Protein AF-A0A1E3LXL7-F1 (afdb_monomer_lite)

Organism: NCBI:txid1888892

pLDDT: mean 72.03, std 16.78, range [46.69, 96.25]

Radius of gyration: 25.33 Å; chains: 1; bounding box: 52×56×49 Å

Sequence (109 aa):
MFVGFLVGGGIGFLINGVVGALIGALVWVVIAAVIMVPLAQANAKKPPDVKVANRQKEEPLSPSRPATPTPSEKEGAADRLRRLDELLAEGIITMEEYEHQRRAIIASL

Secondary structure (DSSP, 8-state):
--HHHHHHHHHHHHHHHHHHHHHHHHHHHHHHHHHHHHHHHTTS-PPP------------------------TT--HHHHHHHHHHHHHTTSS-HHHHHHHHHHHHHT-

Structure (mmCIF, N/CA/C/O backbone):
data_AF-A0A1E3LXL7-F1
#
_entry.id   AF-A0A1E3LXL7-F1
#
loop_
_atom_site.group_PDB
_atom_site.id
_atom_site.type_symbol
_atom_site.label_atom_id
_atom_site.label_alt_id
_atom_site.label_comp_id
_atom_site.label_asym_id
_atom_site.label_entity_id
_atom_site.label_seq_id
_atom_site.pdbx_PDB_ins_code
_atom_site.Cartn_x
_atom_site.Cartn_y
_atom_site.Cartn_z
_atom_site.occupancy
_atom_site.B_iso_or_equiv
_atom_site.auth_seq_id
_atom_site.auth_comp_id
_atom_site.auth_asym_id
_atom_site.auth_atom_id
_atom_site.pdbx_PDB_model_num
ATOM 1 N N . MET A 1 1 ? 9.589 1.466 27.372 1.00 56.78 1 MET A N 1
ATOM 2 C CA . MET A 1 1 ? 8.923 1.046 26.115 1.00 56.78 1 MET A CA 1
ATOM 3 C C . MET A 1 1 ? 9.851 0.313 25.124 1.00 56.78 1 MET A C 1
ATOM 5 O O . MET A 1 1 ? 9.471 0.159 23.977 1.00 56.78 1 MET A O 1
ATOM 9 N N . PHE A 1 2 ? 11.015 -0.218 25.536 1.00 55.38 2 PHE A N 1
ATOM 10 C CA . PHE A 1 2 ? 11.961 -0.896 24.621 1.00 55.38 2 PHE A CA 1
ATOM 11 C C . PHE A 1 2 ? 12.003 -2.431 24.753 1.00 55.38 2 PHE A C 1
ATOM 13 O O . PHE A 1 2 ? 12.655 -3.102 23.962 1.00 55.38 2 PHE A O 1
ATOM 20 N N . VAL A 1 3 ? 11.292 -3.005 25.730 1.00 61.50 3 VAL A N 1
ATOM 21 C CA . VAL A 1 3 ? 11.409 -4.437 26.066 1.00 61.50 3 VAL A CA 1
ATOM 22 C C . VAL A 1 3 ? 10.793 -5.337 24.987 1.00 61.50 3 VAL A C 1
ATOM 24 O O . VAL A 1 3 ? 11.379 -6.353 24.635 1.00 61.50 3 VAL A O 1
ATOM 27 N N . GLY A 1 4 ? 9.662 -4.949 24.392 1.00 55.97 4 GLY A N 1
ATOM 28 C CA . GLY A 1 4 ? 9.003 -5.777 23.374 1.00 55.97 4 GLY A CA 1
ATOM 29 C C . GLY A 1 4 ? 9.761 -5.875 22.050 1.00 55.97 4 GLY A C 1
ATOM 30 O O . GLY A 1 4 ? 9.757 -6.930 21.422 1.00 55.97 4 GLY A O 1
ATOM 31 N N . PHE A 1 5 ? 10.496 -4.824 21.675 1.00 57.97 5 PHE A N 1
ATOM 32 C CA . PHE A 1 5 ? 11.341 -4.841 20.479 1.00 57.97 5 PHE A CA 1
ATOM 33 C C . PHE A 1 5 ? 12.557 -5.762 20.659 1.00 57.97 5 PHE A C 1
ATOM 35 O O . PHE A 1 5 ? 12.938 -6.474 19.733 1.00 57.97 5 PHE A O 1
ATOM 42 N N . LEU A 1 6 ? 13.117 -5.813 21.876 1.00 64.06 6 LEU A N 1
ATOM 43 C CA . LEU A 1 6 ? 14.223 -6.712 22.211 1.00 64.06 6 LEU A CA 1
ATOM 44 C C . LEU A 1 6 ? 13.790 -8.185 22.214 1.00 64.06 6 LEU A C 1
ATOM 46 O O . LEU A 1 6 ? 14.532 -9.040 21.744 1.00 64.06 6 LEU A O 1
ATOM 50 N N . VAL A 1 7 ? 12.587 -8.480 22.717 1.00 68.12 7 VAL A N 1
ATOM 51 C CA . VAL A 1 7 ? 12.071 -9.854 22.810 1.00 68.12 7 VAL A CA 1
ATOM 52 C C . VAL A 1 7 ? 11.597 -10.355 21.444 1.00 68.12 7 VAL A C 1
ATOM 54 O O . VAL A 1 7 ? 12.037 -11.411 21.006 1.00 68.12 7 VAL A O 1
ATOM 57 N N . GLY A 1 8 ? 10.767 -9.596 20.722 1.00 59.06 8 GLY A N 1
ATOM 58 C CA . GLY A 1 8 ? 10.264 -10.016 19.407 1.00 59.06 8 GLY A CA 1
ATOM 59 C C . GLY A 1 8 ? 11.340 -10.004 18.319 1.00 59.06 8 GLY A C 1
ATOM 60 O O . GLY A 1 8 ? 11.488 -10.973 17.576 1.00 59.06 8 GLY A O 1
ATOM 61 N N . GLY A 1 9 ? 12.136 -8.932 18.259 1.00 63.53 9 GLY A N 1
ATOM 62 C CA . GLY A 1 9 ? 13.231 -8.803 17.299 1.00 63.53 9 GLY A CA 1
ATOM 63 C C . GLY A 1 9 ? 14.412 -9.714 17.630 1.00 63.53 9 GLY A C 1
ATOM 64 O O . GLY A 1 9 ? 14.958 -10.343 16.730 1.00 63.53 9 GLY A O 1
ATOM 65 N N . GLY A 1 10 ? 14.773 -9.844 18.912 1.00 71.25 10 GLY A N 1
ATOM 66 C CA . GLY A 1 10 ? 15.874 -10.704 19.351 1.00 71.25 10 GLY A CA 1
ATOM 67 C C . GLY A 1 10 ? 15.576 -12.191 19.172 1.00 71.25 10 GLY A C 1
ATOM 68 O O . GLY A 1 10 ? 16.401 -12.908 18.613 1.00 71.25 10 GLY A O 1
ATOM 69 N N . ILE A 1 11 ? 14.382 -12.658 19.561 1.00 71.62 11 ILE A N 1
ATOM 70 C CA . ILE A 1 11 ? 13.988 -14.065 19.362 1.00 71.62 11 ILE A CA 1
ATOM 71 C C . ILE A 1 11 ? 13.832 -14.370 17.868 1.00 71.62 11 ILE A C 1
ATOM 73 O O . ILE A 1 11 ? 14.331 -15.392 17.396 1.00 71.62 11 ILE A O 1
ATOM 77 N N . GLY A 1 12 ? 13.210 -13.467 17.102 1.00 59.41 12 GLY A N 1
ATOM 78 C CA . GLY A 1 12 ? 13.115 -13.604 15.648 1.00 59.41 12 GLY A CA 1
ATOM 79 C C . GLY A 1 12 ? 14.491 -13.676 14.978 1.00 59.41 12 GLY A C 1
ATOM 80 O O . GLY A 1 12 ? 14.698 -14.504 14.089 1.00 59.41 12 GLY A O 1
ATOM 81 N N . PHE A 1 13 ? 15.450 -12.873 15.452 1.00 70.62 13 PHE A N 1
ATOM 82 C CA . PHE A 1 13 ? 16.827 -12.881 14.965 1.00 70.62 13 PHE A CA 1
ATOM 83 C C . PHE A 1 13 ? 17.579 -14.173 15.293 1.00 70.62 13 PHE A C 1
ATOM 85 O O . PHE A 1 13 ? 18.313 -14.675 14.447 1.00 70.62 13 PHE A O 1
ATOM 92 N N . LEU A 1 14 ? 17.380 -14.754 16.479 1.00 75.69 14 LEU A N 1
ATOM 93 C CA . LEU A 1 14 ? 18.025 -16.024 16.830 1.00 75.69 14 LEU A CA 1
ATOM 94 C C . LEU A 1 14 ? 17.507 -17.209 16.000 1.00 75.69 14 LEU A C 1
ATOM 96 O O . LEU A 1 14 ? 18.279 -18.120 15.719 1.00 75.69 14 LEU A O 1
ATOM 100 N N . ILE A 1 15 ? 16.224 -17.213 15.617 1.00 74.19 15 ILE A N 1
ATOM 101 C CA . ILE A 1 15 ? 15.601 -18.358 14.929 1.00 74.19 15 ILE A CA 1
ATOM 102 C C . ILE A 1 15 ? 15.780 -18.277 13.406 1.00 74.19 15 ILE A C 1
ATOM 104 O O . ILE A 1 15 ? 16.116 -19.277 12.782 1.00 74.19 15 ILE A O 1
ATOM 108 N N . ASN A 1 16 ? 15.572 -17.099 12.806 1.00 73.88 16 ASN A N 1
ATOM 109 C CA . ASN A 1 16 ? 15.566 -16.910 11.345 1.00 73.88 16 ASN A CA 1
ATOM 110 C C . ASN A 1 16 ? 16.493 -15.773 10.878 1.00 73.88 16 ASN A C 1
ATOM 112 O O . ASN A 1 16 ? 16.360 -15.270 9.756 1.00 73.88 16 ASN A O 1
ATOM 116 N N . GLY A 1 17 ? 17.413 -15.321 11.734 1.00 79.62 17 GLY A N 1
ATOM 117 C CA . GLY A 1 17 ? 18.336 -14.239 11.406 1.00 79.62 17 GLY A CA 1
ATOM 118 C C . GLY A 1 17 ? 17.615 -12.930 11.081 1.00 79.62 17 GLY A C 1
ATOM 119 O O . GLY A 1 17 ? 16.575 -12.584 11.643 1.00 79.62 17 GLY A O 1
ATOM 120 N N . VAL A 1 18 ? 18.159 -12.190 10.117 1.00 75.25 18 VAL A N 1
ATOM 121 C CA . VAL A 1 18 ? 17.648 -10.870 9.712 1.00 75.25 18 VAL A CA 1
ATOM 122 C C . VAL A 1 18 ? 16.174 -10.921 9.283 1.00 75.25 18 VAL A C 1
ATOM 124 O O . VAL A 1 18 ? 15.423 -9.993 9.569 1.00 75.25 18 VAL A O 1
ATOM 127 N N . VAL A 1 19 ? 15.725 -12.022 8.670 1.00 79.81 19 VAL A N 1
ATOM 128 C CA . VAL A 1 19 ? 14.332 -12.171 8.213 1.00 79.81 19 VAL A CA 1
ATOM 129 C C . VAL A 1 19 ? 13.367 -12.230 9.397 1.00 79.81 19 VAL A C 1
ATOM 131 O O . VAL A 1 19 ? 12.348 -11.541 9.401 1.00 79.81 19 VAL A O 1
ATOM 134 N N . GLY A 1 20 ? 13.708 -12.988 10.443 1.00 75.50 20 GLY A N 1
ATOM 135 C CA . GLY A 1 20 ? 12.885 -13.056 11.650 1.00 75.50 20 GLY A CA 1
ATOM 136 C C . GLY A 1 20 ? 12.853 -11.736 12.426 1.00 75.50 20 GLY A C 1
ATOM 137 O O . GLY A 1 20 ? 11.808 -11.371 12.964 1.00 75.50 20 GLY A O 1
ATOM 138 N N . ALA A 1 21 ? 13.952 -10.975 12.419 1.00 77.94 21 ALA A N 1
ATOM 139 C CA . ALA A 1 21 ? 13.996 -9.643 13.023 1.00 77.94 21 ALA A CA 1
ATOM 140 C C . ALA A 1 21 ? 13.069 -8.641 12.310 1.00 77.94 21 ALA A C 1
ATOM 142 O O . ALA A 1 21 ? 12.373 -7.870 12.972 1.00 77.94 21 ALA A O 1
ATOM 143 N N . LEU A 1 22 ? 13.018 -8.676 10.972 1.00 81.38 22 LEU A N 1
ATOM 144 C CA . LEU A 1 22 ? 12.149 -7.799 10.179 1.00 81.38 22 LEU A CA 1
ATOM 145 C C . LEU A 1 22 ? 10.664 -8.110 10.402 1.00 81.38 22 LEU A C 1
ATOM 147 O O . LEU A 1 22 ? 9.872 -7.188 10.597 1.00 81.38 22 LEU A O 1
ATOM 151 N N . ILE A 1 23 ? 10.296 -9.395 10.445 1.00 82.00 23 ILE A N 1
ATOM 152 C CA . ILE A 1 23 ? 8.916 -9.811 10.739 1.00 82.00 23 ILE A CA 1
ATOM 153 C C . ILE A 1 23 ? 8.531 -9.390 12.164 1.00 82.00 23 ILE A C 1
ATOM 155 O O . ILE A 1 23 ? 7.468 -8.804 12.368 1.00 82.00 23 ILE A O 1
ATOM 159 N N . GLY A 1 24 ? 9.414 -9.615 13.143 1.00 75.12 24 GLY A N 1
ATOM 160 C CA . GLY A 1 24 ? 9.187 -9.206 14.532 1.00 75.12 24 GLY A CA 1
ATOM 161 C C . GLY A 1 24 ? 9.000 -7.693 14.691 1.00 75.12 24 GLY A C 1
ATOM 162 O O . GLY A 1 24 ? 8.102 -7.256 15.412 1.00 75.12 24 GLY A O 1
ATOM 163 N N . ALA A 1 25 ? 9.793 -6.886 13.979 1.00 78.94 25 ALA A N 1
ATOM 164 C CA . ALA A 1 25 ? 9.663 -5.430 13.983 1.00 78.94 25 ALA A CA 1
ATOM 165 C C . ALA A 1 25 ? 8.330 -4.966 13.375 1.00 78.94 25 ALA A C 1
ATOM 167 O O . ALA A 1 25 ? 7.675 -4.082 13.930 1.00 78.94 25 ALA A O 1
ATOM 168 N N . LEU A 1 26 ? 7.900 -5.586 12.273 1.00 82.56 26 LEU A N 1
ATOM 169 C CA . LEU A 1 26 ? 6.666 -5.218 11.579 1.00 82.56 26 LEU A CA 1
ATOM 170 C C . LEU A 1 26 ? 5.424 -5.534 12.425 1.00 82.56 26 LEU A C 1
ATOM 172 O O . LEU A 1 26 ? 4.537 -4.692 12.558 1.00 82.56 26 LEU A O 1
ATOM 176 N N . VAL A 1 27 ? 5.405 -6.692 13.091 1.00 83.12 27 VAL A N 1
ATOM 177 C CA . VAL A 1 27 ? 4.337 -7.059 14.038 1.00 83.12 27 VAL A CA 1
ATOM 178 C C . VAL A 1 27 ? 4.288 -6.090 15.227 1.00 83.12 27 VAL A C 1
ATOM 180 O O . VAL A 1 27 ? 3.205 -5.676 15.641 1.00 83.12 27 VAL A O 1
ATOM 183 N N . TRP A 1 28 ? 5.443 -5.658 15.748 1.00 81.44 28 TRP A N 1
ATOM 184 C CA . TRP A 1 28 ? 5.495 -4.706 16.863 1.00 81.44 28 TRP A CA 1
ATOM 185 C C . TRP A 1 28 ? 4.923 -3.326 16.505 1.00 81.44 28 TRP A C 1
ATOM 187 O O . TRP A 1 28 ? 4.219 -2.726 17.319 1.00 81.44 28 TRP A O 1
ATOM 197 N N . VAL A 1 29 ? 5.175 -2.835 15.285 1.00 82.31 29 VAL A N 1
ATOM 198 C CA . VAL A 1 29 ? 4.623 -1.556 14.797 1.00 82.31 29 VAL A CA 1
ATOM 199 C C . VAL A 1 29 ? 3.096 -1.589 14.761 1.00 82.31 29 VAL A C 1
ATOM 201 O O . VAL A 1 29 ? 2.456 -0.643 15.222 1.00 82.31 29 VAL A O 1
ATOM 204 N N . VAL A 1 30 ? 2.504 -2.686 14.280 1.00 82.81 30 VAL A N 1
ATOM 205 C CA . VAL A 1 30 ? 1.040 -2.834 14.220 1.00 82.81 30 VAL A CA 1
ATOM 206 C C . VAL A 1 30 ? 0.438 -2.829 15.627 1.00 82.81 30 VAL A C 1
ATOM 208 O O . VAL A 1 30 ? -0.515 -2.095 15.887 1.00 82.81 30 VAL A O 1
ATOM 211 N N . ILE A 1 31 ? 1.029 -3.576 16.564 1.00 80.50 31 ILE A N 1
ATOM 212 C CA . ILE A 1 31 ? 0.572 -3.616 17.963 1.00 80.50 31 ILE A CA 1
ATOM 213 C C . ILE A 1 31 ? 0.668 -2.225 18.610 1.00 80.50 31 ILE A C 1
ATOM 215 O O . ILE A 1 31 ? -0.275 -1.780 19.267 1.00 80.50 31 ILE A O 1
ATOM 219 N N . ALA A 1 32 ? 1.779 -1.510 18.404 1.00 76.38 32 ALA A N 1
ATOM 220 C CA . ALA A 1 32 ? 1.962 -0.164 18.942 1.00 76.38 32 ALA A CA 1
ATOM 221 C C . ALA A 1 32 ? 0.929 0.834 18.386 1.00 76.38 32 ALA A C 1
ATOM 223 O O . ALA A 1 32 ? 0.392 1.640 19.149 1.00 76.38 32 ALA A O 1
ATOM 224 N N . ALA A 1 33 ? 0.606 0.752 17.091 1.00 76.06 33 ALA A N 1
ATOM 225 C CA . ALA A 1 33 ? -0.402 1.602 16.463 1.00 76.06 33 ALA A CA 1
ATOM 226 C C . ALA A 1 33 ? -1.803 1.359 17.050 1.00 76.06 33 ALA A C 1
ATOM 228 O O . ALA A 1 33 ? -2.475 2.313 17.439 1.00 76.06 33 ALA A O 1
ATOM 229 N N . VAL A 1 34 ? -2.216 0.096 17.202 1.00 77.81 34 VAL A N 1
ATOM 230 C CA . VAL A 1 34 ? -3.528 -0.257 17.777 1.00 77.81 34 VAL A CA 1
ATOM 231 C C . VAL A 1 34 ? -3.680 0.267 19.211 1.00 77.81 34 VAL A C 1
ATOM 233 O O . VAL A 1 34 ? -4.747 0.760 19.572 1.00 77.81 34 VAL A O 1
ATOM 236 N N . ILE A 1 35 ? -2.615 0.223 20.021 1.00 74.12 35 ILE A N 1
ATOM 237 C CA . ILE A 1 35 ? -2.646 0.724 21.406 1.00 74.12 35 ILE A CA 1
ATOM 238 C C . ILE A 1 35 ? -2.623 2.264 21.463 1.00 74.12 35 ILE A C 1
ATOM 240 O O . ILE A 1 35 ? -3.273 2.849 22.330 1.00 74.12 35 ILE A O 1
ATOM 244 N N . MET A 1 36 ? -1.903 2.948 20.564 1.00 61.69 36 MET A N 1
ATOM 245 C CA . MET A 1 36 ? -1.779 4.417 20.608 1.00 61.69 36 MET A CA 1
ATOM 246 C C . MET A 1 36 ? -2.962 5.181 19.993 1.00 61.69 36 MET A C 1
ATOM 248 O O . MET A 1 36 ? -3.265 6.285 20.451 1.00 61.69 36 MET A O 1
ATOM 252 N N . VAL A 1 37 ? -3.652 4.625 18.993 1.00 62.62 37 VAL A N 1
ATOM 253 C CA . VAL A 1 37 ? -4.776 5.291 18.302 1.00 62.62 37 VAL A CA 1
ATOM 254 C C . VAL A 1 37 ? -5.916 5.747 19.236 1.00 62.62 37 VAL A C 1
ATOM 256 O O . VAL A 1 37 ? -6.336 6.903 19.118 1.00 62.62 37 VAL A O 1
ATOM 259 N N . PRO A 1 38 ? -6.415 4.944 20.198 1.00 57.84 38 PRO A N 1
ATOM 260 C CA . PRO A 1 38 ? -7.521 5.384 21.052 1.00 57.84 38 PRO A CA 1
ATOM 261 C C . PRO A 1 38 ? -7.127 6.472 22.066 1.00 57.84 38 PRO A C 1
ATOM 263 O O . PRO A 1 38 ? -7.995 7.211 22.527 1.00 57.84 38 PRO A O 1
ATOM 266 N N . LEU A 1 39 ? -5.836 6.641 22.385 1.00 54.75 39 LEU A N 1
ATOM 267 C CA . LEU A 1 39 ? -5.390 7.670 23.336 1.00 54.75 39 LEU A CA 1
ATOM 268 C C . LEU A 1 39 ? -5.347 9.075 22.705 1.00 54.75 39 LEU A C 1
ATOM 270 O O . LEU A 1 39 ? -5.567 10.072 23.393 1.00 54.75 39 LEU A O 1
ATOM 274 N N . ALA A 1 40 ? -5.122 9.165 21.390 1.00 54.75 40 ALA A N 1
ATOM 275 C CA . ALA A 1 40 ? -5.123 10.435 20.658 1.00 54.75 40 ALA A CA 1
ATOM 276 C C . ALA A 1 40 ? -6.541 10.999 20.433 1.00 54.75 40 ALA A C 1
ATOM 278 O O . ALA A 1 40 ? -6.721 12.213 20.344 1.00 54.75 40 ALA A O 1
ATOM 279 N N . GLN A 1 41 ? -7.557 10.131 20.397 1.00 55.91 41 GLN A N 1
ATOM 280 C CA . GLN A 1 41 ? -8.965 10.516 20.221 1.00 55.91 41 GLN A CA 1
ATOM 281 C C . GLN A 1 41 ? -9.589 11.099 21.505 1.00 55.91 41 GLN A C 1
ATOM 283 O O . GLN A 1 41 ? -10.568 11.837 21.432 1.00 55.91 41 GLN A O 1
ATOM 288 N N . ALA A 1 42 ? -9.000 10.852 22.682 1.00 54.62 42 ALA A N 1
ATOM 289 C CA . ALA A 1 42 ? -9.525 11.341 23.962 1.00 54.62 42 ALA A CA 1
ATOM 290 C C . ALA A 1 42 ? -9.280 12.845 24.227 1.00 54.62 42 ALA A C 1
ATOM 292 O O . ALA A 1 42 ? -9.833 13.393 25.177 1.00 54.62 42 ALA A O 1
ATOM 293 N N . ASN A 1 43 ? -8.470 13.531 23.406 1.00 53.19 43 ASN A N 1
ATOM 294 C CA . ASN A 1 43 ? -8.153 14.960 23.572 1.00 53.19 43 ASN A CA 1
ATOM 295 C C . ASN A 1 43 ? -8.803 15.886 22.528 1.00 53.19 43 ASN A C 1
ATOM 297 O O . ASN A 1 43 ? -8.528 17.089 22.498 1.00 53.19 43 ASN A O 1
ATOM 301 N N . ALA A 1 44 ? -9.702 15.375 21.685 1.00 52.28 44 ALA A N 1
ATOM 302 C CA . ALA A 1 44 ? -10.401 16.200 20.711 1.00 52.28 44 ALA A CA 1
ATOM 303 C C . ALA A 1 44 ? -11.712 16.773 21.279 1.00 52.28 44 ALA A C 1
ATOM 305 O O . ALA A 1 44 ? -12.775 16.173 21.187 1.00 52.28 44 ALA A O 1
ATOM 306 N N . LYS A 1 45 ? -11.597 18.025 21.737 1.00 51.91 45 LYS A N 1
ATOM 307 C CA . LYS A 1 45 ? -12.588 19.103 21.563 1.00 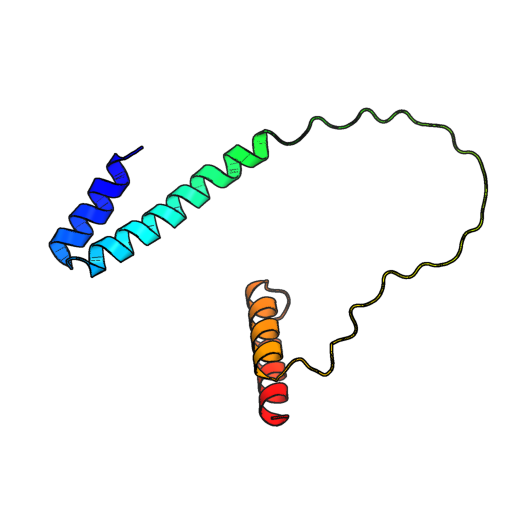51.91 45 LYS A CA 1
ATOM 308 C C . LYS A 1 45 ? -13.844 19.050 22.444 1.00 51.91 45 LYS A C 1
ATOM 310 O O . LYS A 1 45 ? -14.831 18.380 22.170 1.00 51.91 45 LYS A O 1
ATOM 315 N N . LYS A 1 46 ? -13.820 19.929 23.452 1.00 58.19 46 LYS A N 1
ATOM 316 C CA . LYS A 1 46 ? -14.998 20.483 24.133 1.00 58.19 46 LYS A CA 1
ATOM 317 C C . LYS A 1 46 ? -16.037 20.944 23.090 1.00 58.19 46 LYS A C 1
ATOM 319 O O . LYS A 1 46 ? -15.633 21.593 22.121 1.00 58.19 46 LYS A O 1
ATOM 324 N N . PRO A 1 47 ? -17.335 20.650 23.270 1.00 61.91 47 PRO A N 1
ATOM 325 C CA . PRO A 1 47 ? -18.362 21.120 22.351 1.00 61.91 47 PRO A CA 1
ATOM 326 C C . PRO A 1 47 ? -18.436 22.661 22.370 1.00 61.91 47 PRO A C 1
ATOM 328 O O . PRO A 1 47 ? -18.335 23.258 23.445 1.00 61.91 47 PRO A O 1
ATOM 331 N N . PRO A 1 48 ? -18.571 23.316 21.203 1.00 62.38 48 PRO A N 1
ATOM 332 C CA . PRO A 1 48 ? -18.746 24.761 2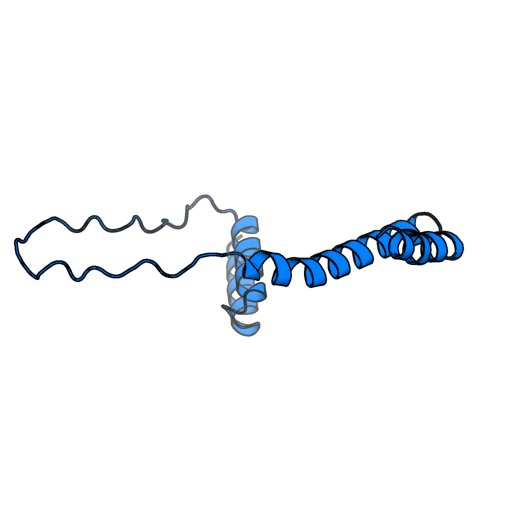1.122 1.00 62.38 48 PRO A CA 1
ATOM 333 C C . PRO A 1 48 ? -20.119 25.178 21.671 1.00 62.38 48 PRO A C 1
ATOM 335 O O . PRO A 1 48 ? -21.136 24.556 21.371 1.00 62.38 48 PRO A O 1
ATOM 338 N N . ASP A 1 49 ? -20.125 26.243 22.473 1.00 51.19 49 ASP A N 1
ATOM 339 C CA . ASP A 1 49 ? -21.311 26.859 23.073 1.00 51.19 49 ASP A CA 1
ATOM 340 C C . ASP A 1 49 ? -22.208 27.466 21.978 1.00 51.19 49 ASP A C 1
ATOM 342 O O . ASP A 1 49 ? -21.835 28.425 21.293 1.00 51.19 49 ASP A O 1
ATOM 346 N N . VAL A 1 50 ? -23.378 26.860 21.766 1.00 57.41 50 VAL A N 1
ATOM 347 C CA . VAL A 1 50 ? -24.342 27.264 20.738 1.00 57.41 50 VAL A CA 1
ATOM 348 C C . VAL A 1 50 ? -25.099 28.492 21.235 1.00 57.41 50 VAL A C 1
ATOM 350 O O . VAL A 1 50 ? -26.149 28.394 21.868 1.00 57.41 50 VAL A O 1
ATOM 353 N N . LYS A 1 51 ? -24.590 29.682 20.906 1.00 55.31 51 LYS A N 1
ATOM 354 C CA . LYS A 1 51 ? -25.387 30.911 20.982 1.00 55.31 51 LYS A CA 1
ATOM 355 C C . LYS A 1 51 ? -26.366 30.936 19.817 1.00 55.31 51 LYS A C 1
ATOM 357 O O . LYS A 1 51 ? -25.990 31.152 18.667 1.00 55.31 51 LYS A O 1
ATOM 362 N N . VAL A 1 52 ? -27.632 30.708 20.146 1.00 55.97 52 VAL A N 1
ATOM 363 C CA . VAL A 1 52 ? -28.780 30.790 19.243 1.00 55.97 52 VAL A CA 1
ATOM 364 C C . VAL A 1 52 ? -28.937 32.238 18.767 1.00 55.97 52 VAL A C 1
ATOM 366 O O . VAL A 1 52 ? -29.619 33.050 19.390 1.00 55.97 52 VAL A O 1
ATOM 369 N N . ALA A 1 53 ? -28.278 32.582 17.661 1.00 48.78 53 ALA A N 1
ATOM 370 C CA . ALA A 1 53 ? -28.525 33.823 16.945 1.00 48.78 53 ALA A CA 1
ATOM 371 C C . ALA A 1 53 ? -29.724 33.625 16.012 1.00 48.78 53 ALA A C 1
ATOM 373 O O . ALA A 1 53 ? -29.626 33.076 14.921 1.00 48.78 53 ALA A O 1
ATOM 374 N N . ASN A 1 54 ? -30.872 34.024 16.546 1.00 48.53 54 ASN A N 1
ATOM 375 C CA . ASN A 1 54 ? -31.937 34.759 15.883 1.00 48.53 54 ASN A CA 1
ATOM 376 C C . ASN A 1 54 ? -32.061 34.616 14.349 1.00 48.53 54 ASN A C 1
ATOM 378 O O . ASN A 1 54 ? -31.286 35.147 13.557 1.00 48.53 54 ASN A O 1
ATOM 382 N N . ARG A 1 55 ? -33.150 33.952 13.975 1.00 53.53 55 ARG A N 1
ATOM 383 C CA . ARG A 1 55 ? -33.751 33.830 12.651 1.00 53.53 55 ARG A CA 1
ATOM 384 C C . ARG A 1 55 ? -34.017 35.207 12.034 1.00 53.53 55 ARG A C 1
ATOM 386 O O . ARG A 1 55 ? -35.064 35.786 12.294 1.00 53.53 55 ARG A O 1
ATOM 393 N N . GLN A 1 56 ? -33.137 35.703 11.169 1.00 51.97 56 GLN A N 1
ATOM 394 C CA . GLN A 1 56 ? -33.506 36.774 10.244 1.00 51.97 56 GLN A CA 1
ATOM 395 C C . GLN A 1 56 ? -32.529 36.894 9.072 1.00 51.97 56 GLN A C 1
ATOM 397 O O . GLN A 1 56 ? -31.348 37.158 9.273 1.00 51.97 56 GLN A O 1
ATOM 402 N N . LYS A 1 57 ? -33.126 36.852 7.872 1.00 46.69 57 LYS A N 1
ATOM 403 C CA . LYS A 1 57 ? -32.827 37.722 6.725 1.00 46.69 57 LYS A CA 1
ATOM 404 C C . LYS A 1 57 ? -32.034 37.107 5.546 1.00 46.69 57 LYS A C 1
ATOM 406 O O . LYS A 1 57 ? -30.834 36.898 5.622 1.00 46.69 57 LYS A O 1
ATOM 411 N N . GLU A 1 58 ? -32.795 36.941 4.454 1.00 48.78 58 GLU A N 1
ATOM 412 C CA . GLU A 1 58 ? -32.451 37.148 3.028 1.00 48.78 58 GLU A CA 1
ATOM 413 C C . GLU A 1 58 ? -31.816 36.012 2.181 1.00 48.78 58 GLU A C 1
ATOM 415 O O . GLU A 1 58 ? -30.648 35.660 2.298 1.00 48.78 58 GLU A O 1
ATOM 420 N N . GLU A 1 59 ? -32.647 35.498 1.255 1.00 47.66 59 GLU A N 1
ATOM 421 C CA . GLU A 1 59 ? -32.349 35.038 -0.123 1.00 47.66 59 GLU A CA 1
ATOM 422 C C . GLU A 1 59 ? -31.445 36.016 -0.916 1.00 47.66 59 GLU A C 1
ATOM 424 O O . GLU A 1 59 ? -31.327 37.171 -0.505 1.00 47.66 59 GLU A O 1
ATOM 429 N N . PRO A 1 60 ? -30.956 35.701 -2.141 1.00 54.28 60 PRO A N 1
ATOM 430 C CA . PRO A 1 60 ? -30.782 34.412 -2.834 1.00 54.28 60 PRO A CA 1
ATOM 431 C C . PRO A 1 60 ? -29.392 34.315 -3.521 1.00 54.28 60 PRO A C 1
ATOM 433 O O . PRO A 1 60 ? -29.001 35.217 -4.261 1.00 54.28 60 PRO A O 1
ATOM 436 N N . LEU A 1 61 ? -28.638 33.215 -3.378 1.00 48.62 61 LEU A N 1
ATOM 437 C CA . LEU A 1 61 ? -27.390 33.040 -4.144 1.00 48.62 61 LEU A CA 1
ATOM 438 C C . LEU A 1 61 ? -27.243 31.635 -4.739 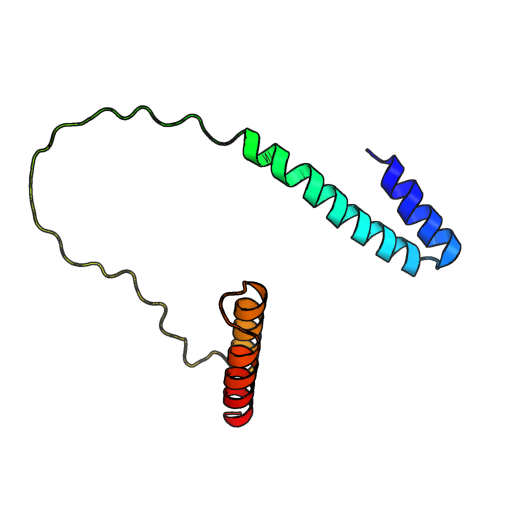1.00 48.62 61 LEU A C 1
ATOM 440 O O . LEU A 1 61 ? -27.182 30.636 -4.031 1.00 48.62 61 LEU A O 1
ATOM 444 N N . SER A 1 62 ? -27.198 31.644 -6.072 1.00 48.16 62 SER A N 1
ATOM 445 C CA . SER A 1 62 ? -26.656 30.700 -7.053 1.00 48.16 62 SER A CA 1
ATOM 446 C C . SER A 1 62 ? -26.129 29.336 -6.579 1.00 48.16 62 SER A C 1
ATOM 448 O O . SER A 1 62 ? -25.276 29.266 -5.693 1.00 48.16 62 SER A O 1
ATOM 450 N N . PRO A 1 63 ? -26.493 28.243 -7.281 1.00 52.12 63 PRO A N 1
ATOM 451 C CA . PRO A 1 63 ? -25.978 26.913 -7.005 1.00 52.12 63 PRO A CA 1
ATOM 452 C C . PRO A 1 63 ? -24.524 26.810 -7.486 1.00 52.12 63 PRO A C 1
ATOM 454 O O . PRO A 1 63 ? -24.256 26.383 -8.609 1.00 52.12 63 PRO A O 1
ATOM 457 N N . SER A 1 64 ? -23.561 27.152 -6.630 1.00 49.91 64 SER A N 1
ATOM 458 C CA . SER A 1 64 ? -22.195 26.636 -6.771 1.00 49.91 64 SER A CA 1
ATOM 459 C C . SER A 1 64 ? -22.212 25.155 -6.409 1.00 49.91 64 SER A C 1
ATOM 461 O O . SER A 1 64 ? -21.938 24.744 -5.284 1.00 49.91 64 SER A O 1
ATOM 463 N N . ARG A 1 65 ? -22.611 24.356 -7.399 1.00 56.03 65 ARG A N 1
ATOM 464 C CA . ARG A 1 65 ? -22.447 22.907 -7.457 1.00 56.03 65 ARG A CA 1
ATOM 465 C C . ARG A 1 65 ? -20.980 22.585 -7.132 1.00 56.03 65 ARG A C 1
ATOM 467 O O . ARG A 1 65 ? -20.108 23.061 -7.860 1.00 56.03 65 ARG A O 1
ATOM 474 N N . PRO A 1 66 ? -20.671 21.798 -6.086 1.00 54.19 66 PRO A N 1
ATOM 475 C CA . PRO A 1 66 ? -19.332 21.257 -5.926 1.00 54.19 66 PRO A CA 1
ATOM 476 C C . PRO A 1 66 ? -19.023 20.451 -7.184 1.00 54.19 66 PRO A C 1
ATOM 478 O O . PRO A 1 66 ? -19.834 19.621 -7.602 1.00 54.19 66 PRO A O 1
ATOM 481 N N . ALA A 1 67 ? -17.900 20.762 -7.823 1.00 50.50 67 ALA A N 1
ATOM 482 C CA . ALA A 1 67 ? -17.434 20.053 -8.997 1.00 50.50 67 ALA A CA 1
ATOM 483 C C . ALA A 1 67 ? -17.399 18.551 -8.693 1.00 50.50 67 ALA A C 1
ATOM 485 O O . ALA A 1 67 ? -16.620 18.081 -7.866 1.00 50.50 67 ALA A O 1
ATOM 486 N N . THR A 1 68 ? -18.280 17.809 -9.357 1.00 52.66 68 THR A N 1
ATOM 487 C CA . THR A 1 68 ? -18.168 16.366 -9.532 1.00 52.66 68 THR A CA 1
ATOM 488 C C . THR A 1 68 ? -16.748 16.094 -10.036 1.00 52.66 68 THR A C 1
ATOM 490 O O . THR A 1 68 ? -16.379 16.701 -11.046 1.00 52.66 68 THR A O 1
ATOM 493 N N . PRO A 1 69 ? -15.930 15.239 -9.398 1.00 54.81 69 PRO A N 1
ATOM 494 C CA . PRO A 1 69 ? -14.715 14.772 -10.040 1.00 54.81 69 PRO A CA 1
ATOM 495 C C . PRO A 1 69 ? -15.158 13.960 -11.256 1.00 54.81 69 PRO A C 1
ATOM 497 O O . PRO A 1 69 ? -15.648 12.838 -11.137 1.00 54.81 69 PRO A O 1
ATOM 500 N N . THR A 1 70 ? -15.078 14.575 -12.431 1.00 54.97 70 THR A N 1
ATOM 501 C CA . THR A 1 70 ? -15.189 13.893 -13.713 1.00 54.97 70 THR A CA 1
ATOM 502 C C . THR A 1 70 ? -14.193 12.731 -13.683 1.00 54.97 70 THR A C 1
ATOM 504 O O . THR A 1 70 ? -13.019 12.981 -13.397 1.00 54.97 70 THR A O 1
ATOM 507 N N . PRO A 1 71 ? -14.616 11.474 -13.923 1.00 56.50 71 PRO A N 1
ATOM 508 C CA . PRO A 1 71 ? -13.688 10.365 -14.082 1.00 56.50 71 PRO A CA 1
ATOM 509 C C . PRO A 1 71 ? -12.746 10.744 -15.217 1.00 56.50 71 PRO A C 1
ATOM 511 O O . PRO A 1 71 ? -13.169 10.917 -16.359 1.00 56.50 71 PRO A O 1
ATOM 514 N N . SER A 1 72 ? -11.495 11.010 -14.866 1.00 51.62 72 SER A N 1
ATOM 515 C CA . SER A 1 72 ? -10.497 11.468 -15.813 1.00 51.62 72 SER A CA 1
ATOM 516 C C . SER A 1 72 ? -10.302 10.345 -16.828 1.00 51.62 72 SER A C 1
ATOM 518 O O . SER A 1 72 ? -9.853 9.259 -16.470 1.00 51.62 72 SER A O 1
ATOM 520 N N . GLU A 1 73 ? -10.620 10.598 -18.099 1.00 57.44 73 GLU A N 1
ATOM 521 C CA . GLU A 1 73 ? -10.444 9.691 -19.253 1.00 57.44 73 GLU A CA 1
ATOM 522 C C . GLU A 1 73 ? -8.997 9.180 -19.438 1.00 57.44 73 GLU A C 1
ATOM 524 O O . GLU A 1 73 ? -8.714 8.408 -20.349 1.00 57.44 73 GLU A O 1
ATOM 529 N N . LYS A 1 74 ? -8.077 9.596 -18.562 1.00 57.31 74 LYS A N 1
ATOM 530 C CA . LYS A 1 74 ? -6.670 9.206 -18.513 1.00 57.31 74 LYS A CA 1
ATOM 531 C C . LYS A 1 74 ? -6.330 8.182 -17.427 1.00 57.31 74 LYS A C 1
ATOM 533 O O . LYS A 1 74 ? -5.162 7.826 -17.329 1.00 57.31 74 LYS A O 1
ATOM 538 N N . GLU A 1 75 ? -7.284 7.722 -16.612 1.00 65.94 75 GLU A N 1
ATOM 539 C CA . GLU A 1 75 ? -7.023 6.571 -15.734 1.00 65.94 75 GLU A CA 1
ATOM 540 C C . GLU A 1 75 ? -6.874 5.321 -16.600 1.00 65.94 75 GLU A C 1
ATOM 542 O O . GLU A 1 75 ? -7.845 4.844 -17.209 1.00 65.94 75 GLU A O 1
ATOM 547 N N . GLY A 1 76 ? -5.643 4.809 -16.656 1.00 84.38 76 GLY A N 1
ATOM 548 C CA . GLY A 1 76 ? -5.343 3.542 -17.300 1.00 84.38 76 GLY A CA 1
ATOM 549 C C . GLY A 1 76 ? -6.044 2.403 -16.570 1.00 84.38 76 GLY A C 1
ATOM 550 O O . GLY A 1 76 ? -6.475 2.533 -15.424 1.00 84.38 76 GLY A O 1
ATOM 551 N N . ALA A 1 77 ? -6.157 1.246 -17.212 1.00 85.81 77 ALA A N 1
ATOM 552 C CA . ALA A 1 77 ? -6.803 0.101 -16.578 1.00 85.81 77 ALA A CA 1
ATOM 553 C C . ALA A 1 77 ? -6.139 -0.323 -15.260 1.00 85.81 77 ALA A C 1
ATOM 555 O O . ALA A 1 77 ? -6.827 -0.809 -14.371 1.00 85.81 77 ALA A O 1
ATOM 556 N N . ALA A 1 78 ? -4.831 -0.093 -15.109 1.00 87.31 78 ALA A N 1
ATOM 557 C CA . ALA A 1 78 ? -4.120 -0.318 -13.854 1.00 87.31 78 ALA A CA 1
ATOM 558 C C . ALA A 1 78 ? -4.661 0.563 -12.713 1.00 87.31 78 ALA A C 1
ATOM 560 O O . ALA A 1 78 ? -4.904 0.060 -11.618 1.00 87.31 78 ALA A O 1
ATOM 561 N N . ASP A 1 79 ? -4.917 1.846 -12.980 1.00 89.81 79 ASP A N 1
ATOM 562 C CA . ASP A 1 79 ? -5.480 2.771 -11.989 1.00 89.81 79 ASP A CA 1
ATOM 563 C C . ASP A 1 79 ? -6.924 2.392 -11.639 1.00 89.81 79 ASP A C 1
ATOM 565 O O . ASP A 1 79 ? -7.307 2.368 -10.469 1.00 89.81 79 ASP A O 1
ATOM 569 N N . ARG A 1 80 ? -7.711 1.985 -12.645 1.00 89.25 80 ARG A N 1
ATOM 570 C CA . ARG A 1 80 ? -9.096 1.525 -12.444 1.00 89.25 80 ARG A CA 1
ATOM 571 C C . ARG A 1 80 ? -9.170 0.251 -11.605 1.00 89.25 80 ARG A C 1
ATOM 573 O O . ARG A 1 80 ? -10.031 0.155 -10.736 1.00 89.25 80 ARG A O 1
ATOM 580 N N . LEU A 1 81 ? -8.275 -0.710 -11.846 1.00 92.62 81 LEU A N 1
ATOM 581 C CA . LEU A 1 81 ? -8.185 -1.939 -11.053 1.00 92.62 81 LEU A CA 1
ATOM 582 C C . LEU A 1 81 ? -7.799 -1.637 -9.606 1.00 92.62 81 LEU A C 1
ATOM 584 O O . LEU A 1 81 ? -8.438 -2.142 -8.690 1.00 92.62 81 LEU A O 1
ATOM 588 N N . ARG A 1 82 ? -6.820 -0.751 -9.403 1.00 93.88 82 ARG A N 1
ATOM 589 C CA . ARG A 1 82 ? -6.407 -0.329 -8.064 1.00 93.88 82 ARG A CA 1
ATOM 590 C C . ARG A 1 82 ? -7.554 0.331 -7.294 1.00 93.88 82 ARG A C 1
ATOM 592 O O . ARG A 1 82 ? -7.775 0.008 -6.133 1.00 93.88 82 ARG A O 1
ATOM 599 N N . ARG A 1 83 ? -8.314 1.220 -7.937 1.00 92.19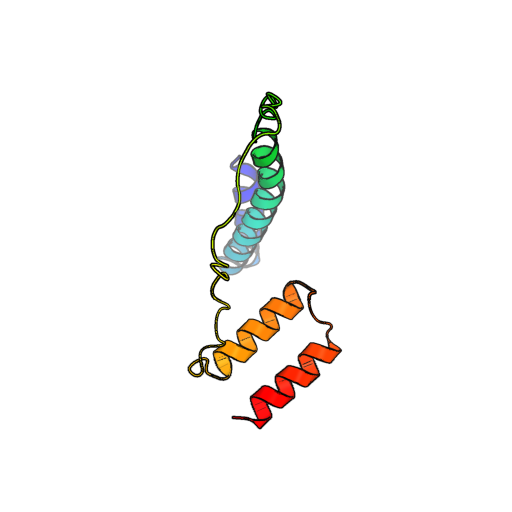 83 ARG A N 1
ATOM 600 C CA . ARG A 1 83 ? -9.489 1.841 -7.312 1.00 92.19 83 ARG A CA 1
ATOM 601 C C . ARG A 1 83 ? -10.567 0.811 -6.971 1.00 92.19 83 ARG A C 1
ATOM 603 O O . ARG A 1 83 ? -11.231 0.928 -5.948 1.00 92.19 83 ARG A O 1
ATOM 610 N N . LEU A 1 84 ? -10.744 -0.199 -7.818 1.00 94.38 84 LEU A N 1
ATOM 611 C CA . LEU A 1 84 ? -11.693 -1.279 -7.574 1.00 94.38 84 LEU A CA 1
ATOM 612 C C . LEU A 1 84 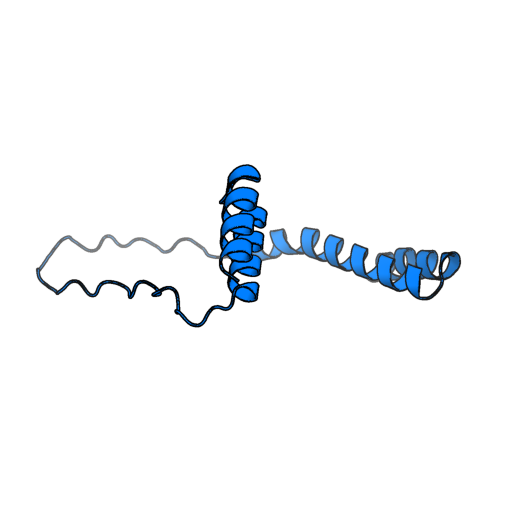? -11.281 -2.148 -6.368 1.00 94.38 84 LEU A C 1
ATOM 614 O O . LEU A 1 84 ? -12.147 -2.528 -5.581 1.00 94.38 84 LEU A O 1
ATOM 618 N N . ASP A 1 85 ? -9.979 -2.403 -6.188 1.00 95.38 85 ASP A N 1
ATOM 619 C CA . ASP A 1 85 ? -9.429 -3.073 -4.997 1.00 95.38 85 ASP A CA 1
ATOM 620 C C . ASP A 1 85 ? -9.682 -2.259 -3.720 1.00 95.38 85 ASP A C 1
ATOM 622 O O . ASP A 1 85 ? -10.087 -2.818 -2.699 1.00 95.38 85 ASP A O 1
ATOM 626 N N . GLU A 1 86 ? -9.485 -0.938 -3.779 1.00 95.56 86 GLU A N 1
ATOM 627 C CA . GLU A 1 86 ? -9.754 -0.026 -2.658 1.00 95.56 86 GLU A CA 1
ATOM 628 C C . GLU A 1 86 ? -11.237 -0.095 -2.240 1.00 95.56 86 GLU A C 1
ATOM 630 O O . GLU A 1 86 ? -11.538 -0.274 -1.061 1.00 95.56 86 GLU A O 1
ATOM 635 N N . LEU A 1 87 ? -12.171 -0.079 -3.200 1.00 95.31 87 LEU A N 1
ATOM 636 C CA . LEU A 1 87 ? -13.611 -0.186 -2.919 1.00 95.31 87 LEU A CA 1
ATOM 637 C C . LEU A 1 87 ? -14.008 -1.525 -2.277 1.00 95.31 87 LEU A C 1
ATOM 639 O O . LEU A 1 87 ? -14.911 -1.557 -1.435 1.00 95.31 87 LEU A O 1
ATOM 643 N N . LEU A 1 88 ? -13.361 -2.629 -2.667 1.00 95.69 88 LEU A N 1
ATOM 644 C CA . LEU A 1 88 ? -13.588 -3.938 -2.051 1.00 95.69 88 LEU A CA 1
ATOM 645 C C . LEU A 1 88 ? -13.029 -3.975 -0.622 1.00 95.69 88 LEU A C 1
ATOM 647 O O . LEU A 1 88 ? -13.695 -4.471 0.285 1.00 95.69 88 LEU A O 1
ATOM 651 N N . ALA A 1 89 ? -11.830 -3.424 -0.409 1.00 95.25 89 ALA A N 1
ATOM 652 C CA . ALA A 1 89 ? -11.192 -3.358 0.905 1.00 95.25 89 ALA A CA 1
ATOM 653 C C . ALA A 1 89 ? -11.975 -2.480 1.898 1.00 95.25 89 ALA A C 1
ATOM 655 O O . ALA A 1 89 ? -12.030 -2.791 3.088 1.00 95.25 89 ALA A O 1
ATOM 656 N N . GLU A 1 90 ? -12.618 -1.419 1.407 1.00 95.31 90 GLU A N 1
ATOM 657 C CA . GLU A 1 90 ? -13.526 -0.568 2.185 1.00 95.31 90 GLU A CA 1
ATOM 658 C C . GLU A 1 90 ? -14.899 -1.223 2.433 1.00 95.31 90 GLU A C 1
ATOM 660 O O . GLU A 1 90 ? -15.699 -0.704 3.212 1.00 95.31 90 GLU A O 1
ATOM 665 N N . GLY A 1 91 ? -15.182 -2.364 1.794 1.00 94.44 91 GLY A N 1
ATOM 666 C CA . GLY A 1 91 ? -16.469 -3.053 1.884 1.00 94.44 91 GLY A CA 1
ATOM 667 C C . GLY A 1 91 ? -17.618 -2.290 1.217 1.00 94.44 91 GLY A C 1
ATOM 668 O O . GLY A 1 91 ? -18.779 -2.536 1.538 1.00 94.44 91 GLY A O 1
ATOM 669 N N . ILE A 1 92 ? -17.308 -1.353 0.311 1.00 96.25 92 ILE A N 1
ATOM 670 C CA . ILE A 1 92 ? -18.300 -0.562 -0.436 1.00 96.25 92 ILE A CA 1
ATOM 671 C C . ILE A 1 92 ? -18.972 -1.420 -1.508 1.00 96.25 92 ILE A C 1
ATOM 673 O O . ILE A 1 92 ? -20.158 -1.249 -1.794 1.00 96.25 92 ILE A O 1
ATOM 677 N N . ILE A 1 93 ? -18.213 -2.341 -2.098 1.00 95.69 93 ILE A N 1
ATOM 678 C CA . ILE A 1 93 ? -18.703 -3.319 -3.067 1.00 95.69 93 ILE A CA 1
ATOM 679 C C . ILE A 1 93 ? -18.549 -4.730 -2.516 1.00 95.69 93 ILE A C 1
ATOM 681 O O . ILE A 1 93 ? -17.674 -5.005 -1.694 1.00 95.69 93 ILE A O 1
ATOM 685 N N . THR A 1 94 ? -19.397 -5.638 -2.987 1.00 95.44 94 THR A N 1
ATOM 686 C CA . THR A 1 94 ? -19.253 -7.055 -2.666 1.00 95.44 94 THR A CA 1
ATOM 687 C C . THR A 1 94 ? -18.187 -7.705 -3.548 1.00 95.44 94 THR A C 1
ATOM 689 O O . THR A 1 94 ? -17.782 -7.169 -4.585 1.00 95.44 94 THR A O 1
ATOM 692 N N . MET A 1 95 ? -17.755 -8.904 -3.156 1.00 94.56 95 MET A N 1
ATOM 693 C CA . MET A 1 95 ? -16.829 -9.711 -3.953 1.00 94.56 95 MET A CA 1
ATOM 694 C C . MET A 1 95 ? -17.383 -10.026 -5.355 1.00 94.56 95 MET A C 1
ATOM 696 O O . MET A 1 95 ? -16.626 -10.097 -6.321 1.00 94.56 95 MET A O 1
ATOM 700 N N . GLU A 1 96 ? -18.703 -10.183 -5.487 1.00 94.50 96 GLU A N 1
ATOM 701 C CA . GLU A 1 96 ? -19.352 -10.473 -6.770 1.00 94.50 96 GLU A CA 1
ATOM 702 C C . GLU A 1 96 ? -19.301 -9.258 -7.711 1.00 94.50 96 GLU A C 1
ATOM 704 O O . GLU A 1 96 ? -18.926 -9.395 -8.883 1.00 94.50 96 GLU A O 1
ATOM 709 N N . GLU A 1 97 ? -19.586 -8.057 -7.192 1.00 93.44 97 GLU A N 1
ATOM 710 C CA . GLU A 1 97 ? -19.455 -6.801 -7.944 1.00 93.44 97 GLU A CA 1
ATOM 711 C C . GLU A 1 97 ? -18.009 -6.527 -8.370 1.00 93.44 97 GLU A C 1
ATOM 713 O O . GLU A 1 97 ? -17.775 -6.079 -9.499 1.00 93.44 97 GLU A O 1
ATOM 718 N N . TYR A 1 98 ? -17.045 -6.801 -7.486 1.00 95.94 98 TYR A N 1
ATOM 719 C CA . TYR A 1 98 ? -15.621 -6.657 -7.777 1.00 95.94 98 TYR A CA 1
ATOM 720 C C . TYR A 1 98 ? -15.214 -7.515 -8.979 1.00 95.94 98 TYR A C 1
ATOM 722 O O . TYR A 1 98 ? -14.674 -7.009 -9.963 1.00 95.94 98 TYR A O 1
ATOM 730 N N . GLU A 1 99 ? -15.542 -8.807 -8.950 1.00 95.81 99 GLU A N 1
ATOM 731 C CA . GLU A 1 99 ? -15.207 -9.741 -10.026 1.00 95.81 99 GLU A CA 1
ATOM 732 C C . GLU A 1 99 ? -15.842 -9.338 -11.363 1.00 95.81 99 GLU A C 1
ATOM 734 O O . GLU A 1 99 ? -15.210 -9.427 -12.422 1.00 95.81 99 GLU A O 1
ATOM 739 N N . HIS A 1 100 ? -17.086 -8.853 -11.334 1.00 95.50 100 HIS A N 1
ATOM 740 C CA . HIS A 1 100 ? -17.767 -8.378 -12.534 1.00 95.50 100 HIS A CA 1
ATOM 741 C C . HIS A 1 100 ? -17.065 -7.156 -13.152 1.00 95.50 100 HIS A C 1
ATOM 743 O O . HIS A 1 100 ? -16.779 -7.142 -14.353 1.00 95.50 100 HIS A O 1
ATOM 749 N N . GLN A 1 101 ? -16.739 -6.149 -12.340 1.00 92.38 101 GLN A N 1
ATOM 750 C CA . GLN A 1 101 ? -16.082 -4.926 -12.812 1.00 92.38 101 GLN A CA 1
ATOM 751 C C . GLN A 1 101 ? -14.633 -5.175 -13.243 1.00 92.38 101 GLN A C 1
ATOM 753 O O . GLN A 1 101 ? -14.196 -4.654 -14.271 1.00 92.38 101 GLN A O 1
ATOM 758 N N . ARG A 1 102 ? -13.909 -6.040 -12.528 1.00 93.81 102 ARG A N 1
ATOM 759 C CA . ARG A 1 102 ? -12.546 -6.453 -12.874 1.00 93.81 102 ARG A CA 1
ATOM 760 C C . ARG A 1 102 ? -12.496 -7.097 -14.256 1.00 93.81 102 ARG A C 1
ATOM 762 O O . ARG A 1 102 ? -11.642 -6.742 -15.069 1.00 93.81 102 ARG A O 1
ATOM 769 N N . ARG A 1 103 ? -13.435 -8.003 -14.551 1.00 94.62 103 ARG A N 1
ATOM 770 C CA . ARG A 1 103 ? -13.554 -8.619 -15.881 1.00 94.62 103 ARG A CA 1
ATOM 771 C C . ARG A 1 103 ? -13.850 -7.589 -16.967 1.00 94.62 103 ARG A C 1
ATOM 773 O O . ARG A 1 103 ? -13.230 -7.656 -18.022 1.00 94.62 103 ARG A O 1
ATOM 780 N N . ALA A 1 104 ? -14.739 -6.629 -16.707 1.00 92.94 104 ALA A N 1
ATOM 781 C CA . ALA A 1 104 ? -15.056 -5.572 -17.666 1.00 92.94 104 ALA A CA 1
ATOM 782 C C . ALA A 1 104 ? -13.834 -4.693 -17.992 1.00 92.94 104 ALA A C 1
ATOM 784 O O . ALA A 1 104 ? -13.602 -4.383 -19.157 1.00 92.94 104 ALA A O 1
ATOM 785 N N . ILE A 1 105 ? -13.021 -4.349 -16.986 1.00 91.38 105 ILE A N 1
ATOM 786 C CA . ILE A 1 105 ? -11.803 -3.548 -17.177 1.00 91.38 105 ILE A CA 1
ATOM 787 C C . ILE A 1 105 ? -10.766 -4.318 -18.004 1.00 91.38 105 ILE A C 1
ATOM 789 O O . ILE A 1 105 ? -10.217 -3.762 -18.953 1.00 91.38 105 ILE A O 1
ATOM 793 N N . ILE A 1 106 ? -10.535 -5.599 -17.693 1.00 91.00 106 ILE A N 1
ATOM 794 C CA . ILE A 1 106 ? -9.586 -6.447 -18.435 1.00 91.00 106 ILE A CA 1
ATOM 795 C C . ILE A 1 106 ? -10.058 -6.681 -19.875 1.00 91.00 106 ILE A C 1
ATOM 797 O O . ILE A 1 106 ? -9.243 -6.675 -20.788 1.00 91.00 106 ILE A O 1
ATOM 801 N N . ALA A 1 107 ? -11.364 -6.863 -20.089 1.00 90.81 107 ALA A N 1
ATOM 802 C CA . ALA A 1 107 ? -11.932 -7.038 -21.425 1.00 90.81 107 ALA A CA 1
ATOM 803 C C . ALA A 1 107 ? -11.876 -5.758 -22.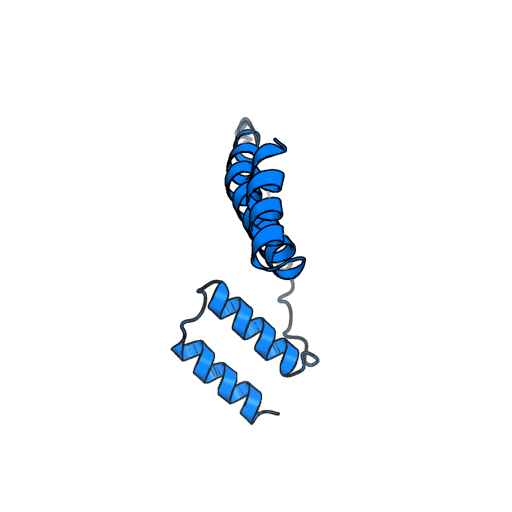279 1.00 90.81 107 ALA A C 1
ATOM 805 O O . ALA A 1 107 ? -11.977 -5.840 -23.499 1.00 90.81 107 ALA A O 1
ATOM 806 N N . SER A 1 108 ? -11.747 -4.589 -21.644 1.00 81.81 108 SER A N 1
ATOM 807 C CA . SER A 1 108 ? -11.631 -3.286 -22.312 1.00 81.81 108 SER A CA 1
ATOM 808 C C . SER A 1 108 ? -10.188 -2.841 -22.590 1.00 81.81 108 SER A C 1
ATOM 810 O O . SER A 1 108 ? -9.992 -1.717 -23.053 1.00 81.81 108 SER A O 1
ATOM 812 N N . LEU A 1 109 ? -9.205 -3.684 -22.253 1.00 74.62 109 LEU A N 1
ATOM 813 C CA . LEU A 1 109 ? -7.771 -3.442 -22.436 1.00 74.62 109 LEU A CA 1
ATOM 814 C C . LEU A 1 109 ? -7.304 -3.824 -23.843 1.00 74.62 109 LEU A C 1
ATOM 816 O O . LEU A 1 109 ? -6.464 -3.074 -24.387 1.00 74.62 109 LEU A O 1
#

InterPro domains:
  IPR018649 SHOCT domain [PF09851] (79-105)

Foldseek 3Di:
DCVQLCVQLVVLCVPPNPVSNVVSVVVVVVVVCVVVVVVVVVPDDDDDDDDPPDDDDDDDDDPPDDDDPDPPPPQQLVNVLVVLVVCVVVVVDDPVVSVVVNVVSVVVD